Protein AF-A0A959SAE8-F1 (afdb_monomer_lite)

Radius of gyration: 35.34 Å; chains: 1; bounding box: 69×44×98 Å

Structure (mmCIF, N/CA/C/O backbone):
data_AF-A0A959SAE8-F1
#
_entry.id   AF-A0A959SAE8-F1
#
loop_
_atom_site.group_PDB
_atom_site.id
_atom_site.type_symbol
_atom_site.label_atom_id
_atom_site.label_alt_id
_atom_site.label_comp_id
_atom_site.label_asym_id
_atom_site.label_entity_id
_atom_site.label_seq_id
_atom_site.pdbx_PDB_ins_code
_atom_site.Cartn_x
_atom_site.Cartn_y
_atom_site.Cartn_z
_atom_site.occupancy
_atom_site.B_iso_or_equiv
_atom_site.auth_seq_id
_atom_site.auth_comp_id
_atom_site.auth_asym_id
_atom_site.auth_atom_id
_atom_site.pdbx_PDB_model_num
ATOM 1 N N . ILE A 1 1 ? 25.004 -14.079 -34.483 1.00 64.06 1 ILE A N 1
ATOM 2 C CA . ILE A 1 1 ? 24.171 -14.925 -35.381 1.00 64.06 1 ILE A CA 1
ATOM 3 C C . ILE A 1 1 ? 24.343 -16.378 -34.957 1.00 64.06 1 ILE A C 1
ATOM 5 O O . ILE A 1 1 ? 25.478 -16.829 -34.877 1.00 64.06 1 ILE A O 1
ATOM 9 N N . ARG A 1 2 ? 23.261 -17.103 -34.654 1.00 70.62 2 ARG A N 1
ATOM 10 C CA . ARG A 1 2 ? 23.305 -18.520 -34.260 1.00 70.62 2 ARG A CA 1
ATOM 11 C C . ARG A 1 2 ? 22.588 -19.363 -35.313 1.00 70.62 2 ARG A C 1
ATOM 13 O O . ARG A 1 2 ? 21.407 -19.157 -35.572 1.00 70.62 2 ARG A O 1
ATOM 20 N N . ARG A 1 3 ? 23.295 -20.320 -35.915 1.00 65.88 3 ARG A N 1
ATOM 21 C CA . ARG A 1 3 ? 22.702 -21.287 -36.849 1.00 65.88 3 ARG A CA 1
ATOM 22 C C . ARG A 1 3 ? 22.181 -22.481 -36.051 1.00 65.88 3 ARG A C 1
ATOM 24 O O . ARG A 1 3 ? 22.952 -23.130 -35.351 1.00 65.88 3 ARG A O 1
ATOM 31 N N . LYS A 1 4 ? 20.877 -22.733 -36.114 1.00 77.06 4 LYS A N 1
ATOM 32 C CA . LYS A 1 4 ? 20.245 -23.977 -35.659 1.00 77.06 4 LYS A CA 1
ATOM 33 C C . LYS A 1 4 ? 19.942 -24.843 -36.895 1.00 77.06 4 LYS A C 1
ATOM 35 O O . LYS A 1 4 ? 19.818 -24.292 -37.990 1.00 77.06 4 LYS A O 1
ATOM 40 N N . PRO A 1 5 ? 19.825 -26.175 -36.770 1.00 67.44 5 PRO A N 1
ATOM 41 C CA . PRO A 1 5 ? 19.411 -27.019 -37.891 1.00 67.44 5 PRO A CA 1
ATOM 42 C C . PRO A 1 5 ? 18.076 -26.517 -38.464 1.00 67.44 5 PRO A C 1
ATOM 44 O O . PRO A 1 5 ? 17.099 -26.408 -37.729 1.00 67.44 5 PRO A O 1
ATOM 47 N N . GLY A 1 6 ? 18.061 -26.126 -39.741 1.00 78.56 6 GLY A N 1
ATOM 48 C CA . GLY A 1 6 ? 16.875 -25.593 -40.428 1.00 78.56 6 GLY A CA 1
ATOM 49 C C . GLY A 1 6 ? 16.454 -24.158 -40.070 1.00 78.56 6 GLY A C 1
ATOM 50 O O . GLY A 1 6 ? 15.494 -23.663 -40.651 1.00 78.56 6 GLY A O 1
ATOM 51 N N . ALA A 1 7 ? 17.148 -23.464 -39.158 1.00 71.81 7 ALA A N 1
ATOM 52 C CA . ALA A 1 7 ? 16.765 -22.118 -38.726 1.00 71.81 7 ALA A CA 1
ATOM 53 C C . ALA A 1 7 ? 17.973 -21.201 -38.481 1.00 71.81 7 ALA A C 1
ATOM 55 O O . ALA A 1 7 ? 18.933 -21.548 -37.791 1.00 71.81 7 ALA A O 1
ATOM 56 N N . LEU A 1 8 ? 17.895 -19.975 -38.995 1.00 74.25 8 LEU A N 1
ATOM 57 C CA . LEU A 1 8 ? 18.845 -18.910 -38.699 1.00 74.25 8 LEU A CA 1
ATOM 58 C C . LEU A 1 8 ? 18.261 -18.021 -37.598 1.00 74.25 8 LEU A C 1
ATOM 60 O O . LEU A 1 8 ? 17.256 -17.353 -37.814 1.00 74.25 8 LEU A O 1
ATOM 64 N N . ALA A 1 9 ? 18.890 -17.999 -36.424 1.00 75.75 9 ALA A N 1
ATOM 65 C CA . ALA A 1 9 ? 18.525 -17.080 -35.354 1.00 75.75 9 ALA A CA 1
ATOM 66 C C . ALA A 1 9 ? 19.488 -15.885 -35.351 1.00 75.75 9 ALA A C 1
ATOM 68 O O . ALA A 1 9 ? 20.693 -16.032 -35.106 1.00 75.75 9 ALA A O 1
ATOM 69 N N . LEU A 1 10 ? 18.960 -14.690 -35.613 1.00 73.94 10 LEU A N 1
ATOM 70 C CA . LEU A 1 10 ? 19.663 -13.442 -35.340 1.00 73.94 10 LEU A CA 1
ATOM 71 C C . LEU A 1 10 ? 19.374 -13.058 -33.889 1.00 73.94 10 LEU A C 1
ATOM 73 O O . LEU A 1 10 ? 18.220 -13.049 -33.474 1.00 73.94 10 LEU A O 1
ATOM 77 N N . VAL A 1 11 ? 20.417 -12.780 -33.113 1.00 76.00 11 VAL A N 1
ATOM 78 C CA . VAL A 1 11 ? 20.261 -12.309 -31.736 1.00 76.00 11 VAL A CA 1
ATOM 79 C C . VAL A 1 11 ? 20.847 -10.911 -31.688 1.00 76.00 11 VAL A C 1
ATOM 81 O O . VAL A 1 11 ? 22.051 -10.755 -31.890 1.00 76.00 11 VAL A O 1
ATOM 84 N N . LEU A 1 12 ? 19.980 -9.926 -31.485 1.00 72.88 12 LEU A N 1
ATOM 85 C CA . LEU A 1 12 ? 20.327 -8.522 -31.312 1.00 72.88 12 LEU A CA 1
ATOM 86 C C . LEU A 1 12 ? 20.563 -8.318 -29.809 1.00 72.88 12 LEU A C 1
ATOM 88 O O . LEU A 1 12 ? 19.613 -8.129 -29.058 1.00 72.88 12 LEU A O 1
ATOM 92 N N . HIS A 1 13 ? 21.801 -8.495 -29.348 1.00 61.88 13 HIS A N 1
ATOM 93 C CA . HIS A 1 13 ? 22.160 -8.132 -27.974 1.00 61.88 13 HIS A CA 1
ATOM 94 C C . HIS A 1 13 ? 22.513 -6.647 -27.951 1.00 61.88 13 HIS A C 1
ATOM 96 O O . HIS A 1 13 ? 23.397 -6.248 -28.698 1.00 61.88 13 HIS A O 1
ATOM 102 N N . ASP A 1 14 ? 21.825 -5.875 -27.108 1.00 62.62 14 ASP A N 1
ATOM 103 C CA . ASP A 1 14 ? 22.212 -4.521 -26.671 1.00 62.62 14 ASP A CA 1
ATOM 104 C C . ASP A 1 14 ? 22.464 -3.469 -27.764 1.00 62.62 14 ASP A C 1
ATOM 106 O O . ASP A 1 14 ? 23.150 -2.475 -27.554 1.00 62.62 14 ASP A O 1
ATOM 110 N N . GLN A 1 15 ? 21.884 -3.667 -28.947 1.00 65.88 15 GLN A N 1
ATOM 111 C CA . GLN A 1 15 ? 21.938 -2.673 -30.011 1.00 65.88 15 GLN A CA 1
ATOM 112 C C . GLN A 1 15 ? 20.750 -1.719 -29.872 1.00 65.88 15 GLN A C 1
ATOM 114 O O . GLN A 1 15 ? 19.605 -2.131 -30.065 1.00 65.88 15 GLN A O 1
ATOM 119 N N . ASP A 1 16 ? 21.035 -0.447 -29.604 1.00 68.88 16 ASP A N 1
ATOM 120 C CA . ASP A 1 16 ? 20.050 0.632 -29.663 1.00 68.88 16 ASP A CA 1
ATOM 121 C C . ASP A 1 16 ? 19.703 0.934 -31.125 1.00 68.88 16 ASP A C 1
ATOM 123 O O . ASP A 1 16 ? 20.315 1.767 -31.798 1.00 68.88 16 ASP A O 1
ATOM 127 N N . LEU A 1 17 ? 18.730 0.191 -31.649 1.00 76.62 17 LEU A N 1
ATOM 128 C CA . LEU A 1 17 ? 18.136 0.448 -32.955 1.00 76.62 17 LEU A CA 1
ATOM 129 C C . LEU A 1 17 ? 16.939 1.391 -32.771 1.00 76.62 17 LEU A C 1
ATOM 131 O O . LEU A 1 17 ? 16.024 1.045 -32.017 1.00 76.62 17 LEU A O 1
ATOM 135 N N . PRO A 1 18 ? 16.910 2.564 -33.435 1.00 80.38 18 PRO A N 1
ATOM 136 C CA . PRO A 1 18 ? 15.730 3.415 -33.406 1.00 80.38 18 PRO A CA 1
ATOM 137 C C . PRO A 1 18 ? 14.499 2.667 -33.947 1.00 80.38 18 PRO A C 1
ATOM 139 O O . PRO A 1 18 ? 14.625 1.791 -34.801 1.00 80.38 18 PRO A O 1
ATOM 142 N N . PRO A 1 19 ? 13.289 2.994 -33.477 1.00 84.06 19 PRO A N 1
ATOM 143 C CA . PRO A 1 19 ? 12.086 2.366 -34.000 1.00 84.06 19 PRO A CA 1
ATOM 144 C C . PRO A 1 19 ? 11.935 2.676 -35.493 1.00 84.06 19 PRO A C 1
ATOM 146 O O . PRO A 1 19 ? 12.039 3.831 -35.914 1.00 84.06 19 PRO A O 1
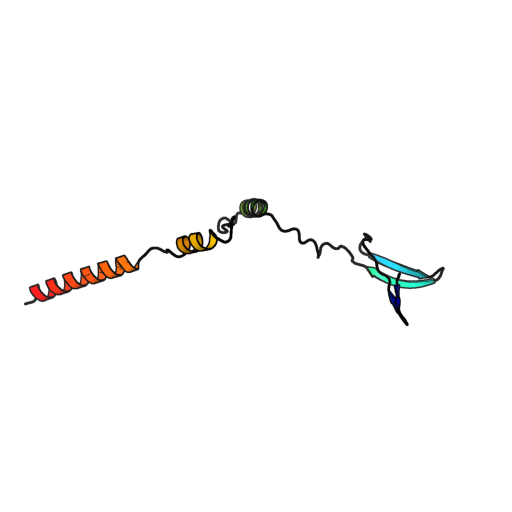ATOM 149 N N . GLY A 1 20 ? 11.708 1.649 -36.311 1.00 85.12 20 GLY A N 1
ATOM 150 C CA . GLY A 1 20 ? 11.581 1.835 -37.750 1.00 85.12 20 GLY A CA 1
ATOM 151 C C . GLY A 1 20 ? 11.685 0.572 -38.607 1.00 85.12 20 GLY A C 1
ATOM 152 O O . GLY A 1 20 ? 11.836 -0.545 -38.105 1.00 85.12 20 GLY A O 1
ATOM 153 N N . PRO A 1 2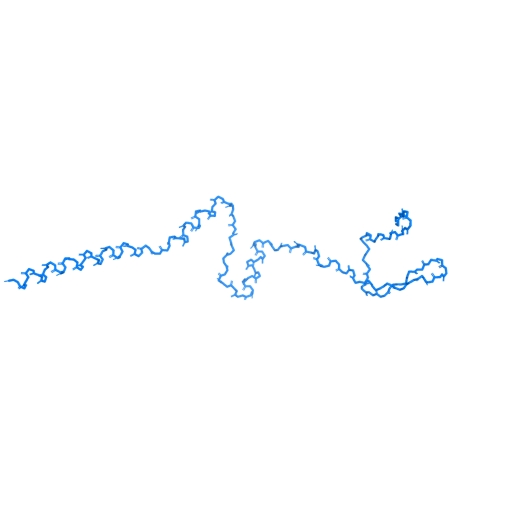1 ? 11.564 0.740 -39.936 1.00 89.06 21 PRO A N 1
ATOM 154 C CA . PRO A 1 21 ? 11.716 -0.339 -40.899 1.00 89.06 21 PRO A CA 1
ATOM 155 C C . PRO A 1 21 ? 13.195 -0.616 -41.202 1.00 89.06 21 PRO A C 1
ATOM 157 O O . PRO A 1 21 ? 13.954 0.276 -41.572 1.00 89.06 21 PRO A O 1
ATOM 160 N N . TYR A 1 22 ? 13.578 -1.886 -41.130 1.00 88.12 22 TYR A N 1
ATOM 161 C CA . TYR A 1 22 ? 14.926 -2.381 -41.381 1.00 88.12 22 TYR A CA 1
ATOM 162 C C . TYR A 1 22 ? 14.932 -3.418 -42.498 1.00 88.12 22 TYR A C 1
ATOM 164 O O . TYR A 1 22 ? 14.182 -4.394 -42.464 1.00 88.12 22 TYR A O 1
ATOM 172 N N . ALA A 1 23 ? 15.815 -3.239 -43.477 1.00 88.50 23 ALA A N 1
ATOM 173 C CA . ALA A 1 23 ? 16.035 -4.217 -44.533 1.00 88.50 23 ALA A CA 1
ATOM 174 C C . ALA A 1 23 ? 17.012 -5.304 -44.062 1.00 88.50 23 ALA A C 1
ATOM 176 O O . ALA A 1 23 ? 18.148 -5.018 -43.685 1.00 88.50 23 ALA A O 1
ATOM 177 N N . LEU A 1 24 ? 16.587 -6.564 -44.118 1.00 86.12 24 LEU A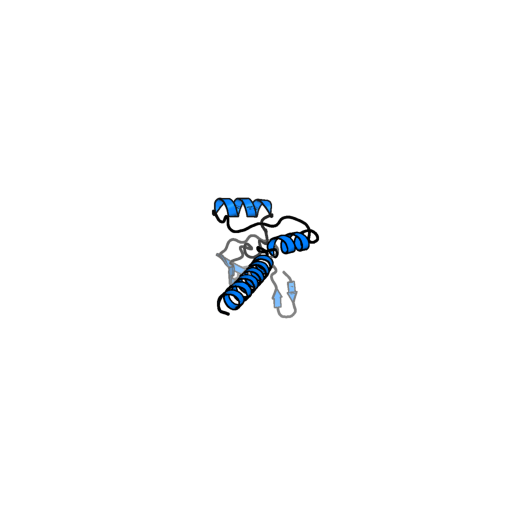 N 1
ATOM 178 C CA . LEU A 1 24 ? 17.467 -7.715 -43.975 1.00 86.12 24 LEU A CA 1
ATOM 179 C C . LEU A 1 24 ? 18.107 -8.007 -45.332 1.00 86.12 24 LEU A C 1
ATOM 181 O O . LEU A 1 24 ? 17.442 -8.506 -46.241 1.00 86.12 24 LEU A O 1
ATOM 185 N N . VAL A 1 25 ? 19.398 -7.713 -45.449 1.00 87.50 25 VAL A N 1
ATOM 186 C CA . VAL A 1 25 ? 20.167 -7.877 -46.687 1.00 87.50 25 VAL A CA 1
ATOM 187 C C . VAL A 1 25 ? 21.125 -9.061 -46.549 1.00 87.50 25 VAL A C 1
ATOM 189 O O . VAL A 1 25 ? 21.794 -9.212 -45.527 1.00 87.50 25 VAL A O 1
ATOM 192 N N . ASN A 1 26 ? 21.193 -9.906 -47.577 1.00 83.25 26 ASN A N 1
ATOM 193 C CA . ASN A 1 26 ? 22.183 -10.970 -47.705 1.00 83.25 26 ASN A CA 1
ATOM 194 C C . ASN A 1 26 ? 22.990 -10.745 -48.990 1.00 83.25 26 ASN A C 1
ATOM 196 O O . ASN A 1 26 ? 22.527 -11.053 -50.086 1.00 83.25 26 ASN A O 1
ATOM 200 N N . GLY A 1 27 ? 24.189 -10.174 -48.860 1.00 84.31 27 GLY A N 1
ATOM 201 C CA . GLY A 1 27 ? 24.976 -9.742 -50.016 1.00 84.31 27 GLY A CA 1
ATOM 202 C C . GLY A 1 27 ? 24.311 -8.561 -50.727 1.00 84.31 27 GLY A C 1
ATOM 203 O O . GLY A 1 27 ? 24.176 -7.498 -50.129 1.00 84.31 27 GLY A O 1
ATOM 204 N N . SER A 1 28 ? 23.908 -8.745 -51.987 1.00 83.69 28 SER A N 1
ATOM 205 C CA . SER A 1 28 ? 23.190 -7.738 -52.785 1.00 83.69 28 SER A CA 1
ATOM 206 C C . SER A 1 28 ? 21.665 -7.860 -52.717 1.00 83.69 28 SER A C 1
ATOM 208 O O . SER A 1 28 ? 20.968 -6.952 -53.164 1.00 83.69 28 SER A O 1
ATOM 210 N N . ASP A 1 29 ? 21.140 -8.956 -52.162 1.00 83.19 29 ASP A N 1
ATOM 211 C CA . ASP A 1 29 ? 19.703 -9.231 -52.158 1.00 83.19 29 ASP A CA 1
ATOM 212 C C . ASP A 1 29 ? 19.047 -8.801 -50.847 1.00 83.19 29 ASP A C 1
ATOM 214 O O . ASP A 1 29 ? 19.491 -9.153 -49.749 1.00 83.19 29 ASP A O 1
ATOM 218 N N . THR A 1 30 ? 17.930 -8.079 -50.960 1.00 84.06 30 THR A N 1
ATOM 219 C CA . THR A 1 30 ? 17.064 -7.784 -49.813 1.00 84.06 30 THR A CA 1
ATOM 220 C C . THR A 1 30 ? 16.121 -8.958 -49.591 1.00 84.06 30 THR A C 1
ATOM 222 O O . THR A 1 30 ? 15.201 -9.194 -50.367 1.00 84.06 30 THR A O 1
ATOM 225 N N . VAL A 1 31 ? 16.352 -9.699 -48.511 1.00 85.31 31 VAL A N 1
ATOM 226 C CA . VAL A 1 31 ? 15.601 -10.910 -48.165 1.00 85.31 31 VAL A CA 1
ATOM 227 C C . VAL A 1 31 ? 14.226 -10.558 -47.600 1.00 85.31 31 VAL A C 1
ATOM 229 O O . VAL A 1 31 ? 13.240 -11.232 -47.897 1.00 85.31 31 VAL A O 1
ATOM 232 N N . ARG A 1 32 ? 14.151 -9.535 -46.735 1.00 83.06 32 ARG A N 1
ATOM 233 C CA . ARG A 1 32 ? 12.907 -9.138 -46.056 1.00 83.06 32 ARG A CA 1
ATOM 234 C C . ARG A 1 32 ? 13.012 -7.754 -45.417 1.00 83.06 32 ARG A C 1
ATOM 236 O O . ARG A 1 32 ? 14.082 -7.375 -44.964 1.00 83.06 32 ARG A O 1
ATOM 243 N N . MET A 1 33 ? 11.887 -7.054 -45.295 1.00 85.19 33 MET A N 1
ATOM 244 C CA . MET A 1 33 ? 11.751 -5.867 -44.443 1.00 85.19 33 MET A CA 1
ATOM 245 C C . MET A 1 33 ? 11.196 -6.258 -43.068 1.00 85.19 33 MET A C 1
ATOM 247 O O . MET A 1 33 ? 10.217 -6.999 -42.981 1.00 85.19 33 MET A O 1
ATOM 251 N N . LEU A 1 34 ? 11.817 -5.767 -42.000 1.00 85.75 34 LEU A N 1
ATOM 252 C CA . LEU A 1 34 ? 11.435 -5.988 -40.607 1.00 85.75 34 LEU A CA 1
ATOM 253 C C . LEU A 1 34 ? 11.076 -4.640 -39.978 1.00 85.75 34 LEU A C 1
ATOM 255 O O . LEU A 1 34 ? 11.900 -3.735 -39.984 1.00 85.75 34 LEU A O 1
ATOM 259 N N . ALA A 1 35 ? 9.873 -4.494 -39.429 1.00 83.62 35 ALA A N 1
ATOM 260 C CA . ALA A 1 35 ? 9.549 -3.350 -38.581 1.00 83.62 35 ALA A CA 1
ATOM 261 C C . ALA A 1 35 ? 9.992 -3.680 -37.153 1.00 83.62 35 ALA A C 1
ATOM 263 O O . ALA A 1 35 ? 9.499 -4.646 -36.571 1.00 83.62 35 ALA A O 1
ATOM 264 N N . LEU A 1 36 ? 10.959 -2.929 -36.631 1.00 81.19 36 LEU A N 1
ATOM 265 C CA . LEU A 1 36 ? 11.468 -3.101 -35.275 1.00 81.19 36 LEU A CA 1
ATOM 266 C C . LEU A 1 36 ? 11.031 -1.904 -34.434 1.00 81.19 36 LEU A C 1
ATOM 268 O O . LEU A 1 36 ? 11.282 -0.763 -34.810 1.00 81.19 36 LEU A O 1
ATOM 272 N N . ASP A 1 37 ? 10.402 -2.179 -33.298 1.00 76.56 37 ASP A N 1
ATOM 273 C CA . ASP A 1 37 ? 10.108 -1.207 -32.247 1.00 76.56 37 ASP A CA 1
ATOM 274 C C . ASP A 1 37 ? 10.760 -1.738 -30.969 1.00 76.56 37 ASP A C 1
ATOM 276 O O . ASP A 1 37 ? 10.176 -2.506 -30.208 1.00 76.56 37 ASP A O 1
ATOM 280 N N . LEU A 1 38 ? 12.057 -1.447 -30.831 1.00 70.69 38 LEU A N 1
ATOM 281 C CA . LEU A 1 38 ? 12.930 -1.996 -29.793 1.00 70.69 38 LEU A CA 1
ATOM 282 C C . LEU A 1 38 ? 13.177 -1.100 -28.558 1.00 70.69 38 LEU A C 1
ATOM 284 O O . LEU A 1 38 ? 14.062 -1.479 -27.787 1.00 70.69 38 LEU A O 1
ATOM 288 N N . PRO A 1 39 ? 12.500 0.045 -28.291 1.00 65.31 39 PRO A N 1
ATOM 289 C CA . PRO A 1 39 ? 12.802 0.806 -27.086 1.00 65.31 39 PRO A CA 1
ATOM 290 C C . PRO A 1 39 ? 12.499 -0.060 -25.856 1.00 65.31 39 PRO A C 1
ATOM 292 O O . PRO A 1 39 ? 11.348 -0.285 -25.492 1.00 65.31 39 PRO A O 1
ATOM 295 N N . ARG A 1 40 ? 13.550 -0.535 -25.178 1.00 59.72 40 ARG A N 1
ATOM 296 C CA . ARG A 1 40 ? 13.467 -1.426 -24.004 1.00 59.72 40 ARG A CA 1
ATOM 297 C C . ARG A 1 40 ? 12.978 -0.707 -22.735 1.00 59.72 40 ARG A C 1
ATOM 299 O O . ARG A 1 40 ? 13.285 -1.144 -21.630 1.00 59.72 40 ARG A O 1
ATOM 306 N N . LYS A 1 41 ? 12.196 0.371 -22.878 1.00 58.22 41 LYS A N 1
ATOM 307 C CA . LYS A 1 41 ? 11.566 1.098 -21.763 1.00 58.22 41 LYS A CA 1
ATOM 308 C C . LYS A 1 41 ? 10.566 0.244 -20.986 1.00 58.22 41 LYS A C 1
ATOM 310 O O . LYS A 1 41 ? 10.305 0.546 -19.832 1.00 58.22 41 LYS A O 1
ATOM 315 N N . GLU A 1 42 ? 10.047 -0.834 -21.571 1.00 51.16 42 GLU A N 1
ATOM 316 C CA . GLU A 1 42 ? 9.154 -1.757 -20.854 1.00 51.16 42 GLU A CA 1
ATOM 317 C C . GLU A 1 42 ? 9.839 -2.528 -19.717 1.00 51.16 42 GLU A C 1
ATOM 319 O O . GLU A 1 42 ? 9.156 -3.125 -18.891 1.00 51.16 42 GLU A O 1
ATOM 324 N N . SER A 1 43 ? 11.175 -2.521 -19.649 1.00 58.41 43 SER A N 1
ATOM 325 C CA . SER A 1 43 ? 11.927 -3.245 -18.620 1.00 58.41 43 SER A CA 1
ATOM 326 C C . SER A 1 43 ? 12.676 -2.327 -17.652 1.00 58.41 43 SER A C 1
ATOM 328 O O . SER A 1 43 ? 13.551 -2.808 -16.929 1.00 58.41 43 SER A O 1
ATOM 330 N N . ASP A 1 44 ? 12.356 -1.030 -17.628 1.00 60.88 44 ASP A N 1
ATOM 331 C CA . ASP A 1 44 ? 12.864 -0.132 -16.595 1.00 60.88 44 ASP A CA 1
ATOM 332 C C . ASP A 1 44 ? 12.104 -0.391 -15.286 1.00 60.88 44 ASP A C 1
ATOM 334 O O . ASP A 1 44 ? 11.009 0.114 -15.053 1.00 60.88 44 ASP A O 1
ATOM 338 N N . LEU A 1 45 ? 12.679 -1.265 -14.458 1.00 59.97 45 LEU A N 1
ATOM 339 C CA . LEU A 1 45 ? 12.184 -1.605 -13.124 1.00 59.97 45 LEU A CA 1
ATOM 340 C C . LEU A 1 45 ? 12.692 -0.619 -12.061 1.00 59.97 45 LEU A C 1
ATOM 342 O O . LEU A 1 45 ? 12.757 -0.989 -10.887 1.00 59.97 45 LEU A O 1
ATOM 346 N N . SER A 1 46 ? 13.110 0.594 -12.442 1.00 69.31 46 SER A N 1
ATOM 347 C CA . SER A 1 46 ? 13.490 1.616 -11.469 1.00 69.31 46 SER A CA 1
ATOM 348 C C . SER A 1 46 ? 12.302 1.927 -10.556 1.00 69.31 46 SER A C 1
ATOM 350 O O . SER A 1 46 ? 11.327 2.587 -10.908 1.00 69.31 46 SER A O 1
ATOM 352 N N . SER A 1 47 ? 12.361 1.366 -9.353 1.00 68.25 47 SER A N 1
ATOM 353 C CA . SER A 1 47 ? 11.417 1.640 -8.285 1.00 68.25 47 SER A CA 1
ATOM 354 C C . SER A 1 47 ? 11.879 2.871 -7.528 1.00 68.25 47 SER A C 1
ATOM 356 O O . SER A 1 47 ? 13.049 2.950 -7.148 1.00 68.25 47 SER A O 1
ATOM 358 N N . PHE A 1 48 ? 10.951 3.777 -7.240 1.00 68.75 48 PHE A N 1
ATOM 359 C CA . PHE A 1 48 ? 11.206 4.874 -6.317 1.00 68.75 48 PHE A CA 1
ATOM 360 C C . PHE A 1 48 ? 11.668 4.346 -4.959 1.00 68.75 48 PHE A C 1
ATOM 362 O O . PHE A 1 48 ? 11.120 3.376 -4.425 1.00 68.75 48 PHE A O 1
ATOM 369 N N . THR A 1 49 ? 12.653 5.017 -4.379 1.00 75.06 49 THR A N 1
ATOM 370 C CA . THR A 1 49 ? 12.985 4.847 -2.965 1.00 75.06 49 THR A CA 1
ATOM 371 C C . THR A 1 49 ? 11.844 5.378 -2.088 1.00 75.06 49 THR A C 1
ATOM 373 O O . THR A 1 49 ? 11.033 6.198 -2.523 1.00 75.06 49 THR A O 1
ATOM 376 N N . ALA A 1 50 ? 11.763 4.944 -0.825 1.00 70.56 50 ALA A N 1
ATOM 377 C CA . ALA A 1 50 ? 10.729 5.420 0.103 1.00 70.56 50 ALA A CA 1
ATOM 378 C C . ALA A 1 50 ? 10.740 6.953 0.271 1.00 70.56 50 ALA A C 1
ATOM 380 O O . ALA A 1 50 ? 9.694 7.566 0.490 1.00 70.56 50 ALA A O 1
ATOM 381 N N . GLN A 1 51 ? 11.909 7.582 0.130 1.00 70.44 51 GLN A N 1
ATOM 382 C CA . GLN A 1 51 ? 12.069 9.032 0.180 1.00 70.44 51 GLN A CA 1
ATOM 383 C C . GLN A 1 51 ? 11.549 9.718 -1.092 1.00 70.44 51 GLN A C 1
ATOM 385 O O . GLN A 1 51 ? 10.712 10.613 -0.986 1.00 70.44 51 GLN A O 1
ATOM 390 N N . GLU A 1 52 ? 11.947 9.246 -2.277 1.00 76.12 52 GLU A N 1
ATOM 391 C CA . GLU A 1 52 ? 11.450 9.775 -3.559 1.00 76.12 52 GLU A CA 1
ATOM 392 C C . GLU A 1 52 ? 9.931 9.593 -3.696 1.00 76.12 52 GLU A C 1
ATOM 394 O O . GLU A 1 52 ? 9.236 10.469 -4.205 1.00 76.12 52 GLU A O 1
ATOM 399 N N . LEU A 1 53 ? 9.386 8.488 -3.174 1.00 77.00 53 LEU A N 1
ATOM 400 C CA . LEU A 1 53 ? 7.948 8.245 -3.161 1.00 77.00 53 LEU A CA 1
ATOM 401 C C . LEU A 1 53 ? 7.204 9.271 -2.296 1.00 77.00 53 LEU A C 1
ATOM 403 O O . LEU A 1 53 ? 6.143 9.746 -2.694 1.00 77.00 53 LEU A O 1
ATOM 407 N N . ARG A 1 54 ? 7.740 9.641 -1.126 1.00 74.25 54 ARG A N 1
ATOM 408 C CA . ARG A 1 54 ? 7.133 10.677 -0.269 1.00 74.25 54 ARG A CA 1
ATOM 409 C C . ARG A 1 54 ? 7.154 12.048 -0.932 1.00 74.25 54 ARG A C 1
ATOM 411 O O . ARG A 1 54 ? 6.162 12.767 -0.842 1.00 74.25 54 ARG A O 1
ATOM 418 N N . GLU A 1 55 ? 8.253 12.394 -1.594 1.00 78.38 55 GLU A N 1
ATOM 419 C CA . GLU A 1 55 ? 8.384 13.657 -2.324 1.00 78.38 55 GLU A CA 1
ATOM 420 C C . GLU A 1 55 ? 7.384 13.726 -3.487 1.00 78.38 55 GLU A C 1
ATOM 422 O O . GLU A 1 55 ? 6.637 14.697 -3.602 1.00 78.38 55 GLU A O 1
ATOM 427 N N . GLU A 1 56 ? 7.262 12.656 -4.274 1.00 78.00 56 GLU A N 1
ATOM 428 C CA . GLU A 1 56 ? 6.307 12.579 -5.383 1.00 78.00 56 GLU A CA 1
ATOM 429 C C . GLU A 1 56 ? 4.843 12.593 -4.898 1.00 78.00 56 GLU A C 1
ATOM 431 O O . GLU A 1 56 ? 3.984 13.249 -5.494 1.00 78.00 56 GLU A O 1
ATOM 436 N N . LEU A 1 57 ? 4.535 11.919 -3.783 1.00 77.38 57 LEU A N 1
ATOM 437 C CA . LEU A 1 57 ? 3.202 11.940 -3.165 1.00 77.38 57 LEU A CA 1
ATOM 438 C C . LEU A 1 57 ? 2.831 13.332 -2.634 1.00 77.38 57 LEU A C 1
ATOM 440 O O . LEU A 1 57 ? 1.680 13.755 -2.789 1.00 77.38 57 LEU A O 1
ATOM 444 N N . ALA A 1 58 ? 3.796 14.058 -2.062 1.00 74.25 58 ALA A N 1
ATOM 445 C CA . ALA A 1 58 ? 3.612 15.430 -1.598 1.00 74.25 58 ALA A CA 1
ATOM 446 C C . ALA A 1 58 ? 3.376 16.399 -2.768 1.00 74.25 58 ALA A C 1
ATOM 448 O O . ALA A 1 58 ? 2.453 17.211 -2.710 1.00 74.25 58 ALA A O 1
ATOM 449 N N . ILE A 1 59 ? 4.141 16.268 -3.859 1.00 76.62 59 ILE A N 1
ATOM 450 C CA . ILE A 1 59 ? 3.961 17.059 -5.090 1.00 76.62 59 ILE A CA 1
ATOM 451 C C . ILE A 1 59 ? 2.563 16.837 -5.684 1.00 76.62 59 ILE A C 1
ATOM 453 O O . ILE A 1 59 ? 1.921 17.778 -6.149 1.00 76.62 59 ILE A O 1
AT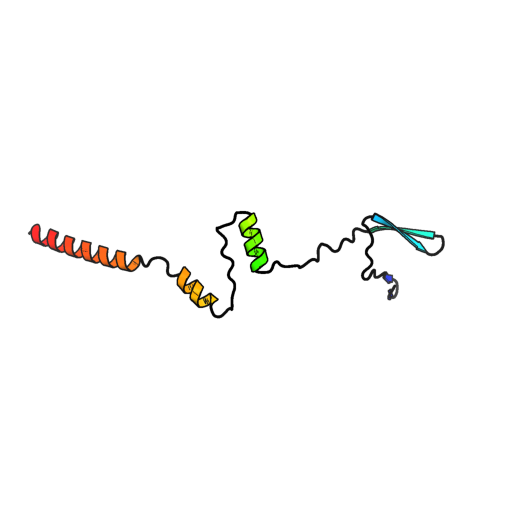OM 457 N N . ARG A 1 60 ? 2.056 15.600 -5.629 1.00 76.50 60 ARG A N 1
ATOM 458 C CA . ARG A 1 60 ? 0.718 15.232 -6.123 1.00 76.50 60 ARG A CA 1
ATOM 459 C C . ARG A 1 60 ? -0.422 15.547 -5.145 1.00 76.50 60 ARG A C 1
ATOM 461 O O . ARG A 1 60 ? -1.578 15.293 -5.475 1.00 76.50 60 ARG A O 1
ATOM 468 N N . GLY A 1 61 ? -0.124 16.090 -3.962 1.00 71.88 61 GLY A N 1
ATOM 469 C CA . GLY A 1 61 ? -1.119 16.461 -2.948 1.00 71.88 61 GLY A CA 1
ATOM 470 C C . GLY A 1 61 ? -1.820 15.274 -2.275 1.00 71.88 61 GLY A C 1
ATOM 471 O O . GLY A 1 61 ? -2.888 15.440 -1.683 1.00 71.88 61 GLY A O 1
ATOM 472 N N . LEU A 1 62 ? -1.250 14.069 -2.360 1.00 67.75 62 LEU A N 1
ATOM 473 C CA . LEU A 1 62 ? -1.831 12.838 -1.823 1.00 67.75 62 LEU A CA 1
ATOM 474 C C . LEU A 1 62 ? -1.440 12.648 -0.351 1.00 67.75 62 LEU A C 1
ATOM 476 O O . LEU A 1 62 ? -0.647 11.780 -0.000 1.00 67.75 62 LEU A O 1
ATOM 480 N N . ASN A 1 63 ? -2.047 13.443 0.530 1.00 63.91 63 ASN A N 1
ATOM 481 C CA . ASN A 1 63 ? -1.761 13.428 1.973 1.00 63.91 63 ASN A CA 1
ATOM 482 C C . ASN A 1 63 ? -2.373 12.234 2.732 1.00 63.91 63 ASN A C 1
ATOM 484 O O . ASN A 1 63 ? -2.154 12.083 3.931 1.00 63.91 63 ASN A O 1
ATOM 488 N N . THR A 1 64 ? -3.170 11.397 2.064 1.00 61.06 64 THR A N 1
ATOM 489 C CA . THR A 1 64 ? -3.832 10.227 2.674 1.00 61.06 64 THR A CA 1
ATOM 490 C C . THR A 1 64 ? -2.944 8.980 2.669 1.00 61.06 64 THR A C 1
ATOM 492 O O . THR A 1 64 ? -3.308 7.961 3.249 1.00 61.06 64 THR A O 1
ATOM 495 N N . ILE A 1 65 ? -1.784 9.033 2.011 1.00 67.56 65 ILE A N 1
ATOM 496 C CA . ILE A 1 65 ? -0.892 7.884 1.867 1.00 67.56 65 ILE A CA 1
ATOM 497 C C . ILE A 1 65 ? 0.261 8.027 2.857 1.00 67.56 65 ILE A C 1
ATOM 499 O O . ILE A 1 65 ? 1.110 8.906 2.733 1.00 67.56 65 ILE A O 1
ATOM 503 N N . THR A 1 66 ? 0.302 7.139 3.846 1.00 64.44 66 THR A N 1
ATOM 504 C CA . THR A 1 66 ? 1.419 7.042 4.788 1.00 64.44 66 THR A CA 1
ATOM 505 C C . THR A 1 66 ? 2.433 6.033 4.259 1.00 64.44 66 THR A C 1
ATOM 507 O O . THR A 1 66 ? 2.159 4.837 4.203 1.00 64.44 66 THR A O 1
ATOM 510 N N . VAL A 1 67 ? 3.612 6.513 3.859 1.00 66.44 67 VAL A N 1
ATOM 511 C CA . VAL A 1 67 ? 4.724 5.648 3.440 1.00 66.44 67 VAL A CA 1
ATOM 512 C C . VAL A 1 67 ? 5.428 5.120 4.686 1.00 66.44 67 VAL A C 1
ATOM 514 O O . VAL A 1 67 ? 6.117 5.876 5.378 1.00 66.44 67 VAL A O 1
ATOM 517 N N . LEU A 1 68 ? 5.254 3.829 4.964 1.00 63.97 68 LEU A N 1
ATOM 518 C CA . LEU A 1 68 ? 5.989 3.135 6.015 1.00 63.97 68 LEU A CA 1
ATOM 519 C C . LEU A 1 68 ? 7.425 2.893 5.551 1.00 63.97 68 LEU A C 1
ATOM 521 O O . LEU A 1 68 ? 7.663 2.105 4.639 1.00 63.97 68 LEU A O 1
ATOM 525 N N . ASP A 1 69 ? 8.362 3.589 6.186 1.00 62.16 69 ASP A N 1
ATOM 526 C CA . ASP A 1 69 ? 9.743 3.133 6.230 1.00 62.16 69 ASP A CA 1
ATOM 527 C C . ASP A 1 69 ? 9.897 2.246 7.455 1.00 62.16 69 ASP A C 1
ATOM 529 O O . ASP A 1 69 ? 9.298 2.511 8.494 1.00 62.16 69 ASP A O 1
ATOM 533 N N . GLU A 1 70 ? 10.771 1.264 7.318 1.00 57.16 70 GLU A N 1
ATOM 534 C CA . GLU A 1 70 ? 11.392 0.506 8.398 1.00 57.16 70 GLU A CA 1
ATOM 535 C C . GLU A 1 70 ? 10.791 -0.853 8.793 1.00 57.16 70 GLU A C 1
ATOM 537 O O . GLU A 1 70 ? 9.594 -1.119 8.832 1.00 57.16 70 GLU A O 1
ATOM 542 N N . ARG A 1 71 ? 11.795 -1.709 9.001 1.00 57.53 71 ARG A N 1
ATOM 543 C CA . ARG A 1 71 ? 11.936 -3.114 9.378 1.00 57.53 71 ARG A CA 1
ATOM 544 C C . ARG A 1 71 ? 10.664 -3.911 9.731 1.00 57.53 71 ARG A C 1
ATOM 546 O O . ARG A 1 71 ? 9.825 -3.465 10.507 1.00 57.53 71 ARG A O 1
ATOM 553 N N . PRO A 1 72 ? 10.587 -5.179 9.271 1.00 56.78 72 PRO A N 1
ATOM 554 C CA . PRO A 1 72 ? 9.416 -6.056 9.443 1.00 56.78 72 PRO A CA 1
ATOM 555 C C . PRO A 1 72 ? 9.003 -6.299 10.906 1.00 56.78 72 PRO A C 1
ATOM 557 O O . PRO A 1 72 ? 7.868 -6.684 11.181 1.00 56.78 72 PRO A O 1
ATOM 560 N N . GLU A 1 73 ? 9.912 -6.060 11.842 1.00 56.16 73 GLU A N 1
ATOM 561 C CA . GLU A 1 73 ? 9.734 -6.224 13.283 1.00 56.16 73 GLU A CA 1
ATOM 562 C C . GLU A 1 73 ? 8.917 -5.087 13.934 1.00 56.16 73 GLU A C 1
ATOM 564 O O . GLU A 1 73 ? 8.123 -5.364 14.833 1.00 56.16 73 GLU A O 1
ATOM 569 N N . ASP A 1 74 ? 8.961 -3.861 13.398 1.00 56.34 74 ASP A N 1
ATOM 570 C CA . ASP A 1 74 ? 8.152 -2.725 13.880 1.00 56.34 74 ASP A CA 1
ATOM 571 C C . ASP A 1 74 ? 6.771 -2.630 13.207 1.00 56.34 74 ASP A C 1
ATOM 573 O O . ASP A 1 74 ? 5.845 -2.010 13.742 1.00 56.34 74 ASP A O 1
ATOM 577 N N . LEU A 1 75 ? 6.590 -3.310 12.067 1.00 59.47 75 LEU A N 1
ATOM 578 C CA . LEU A 1 75 ? 5.320 -3.365 11.337 1.00 59.47 75 LEU A CA 1
ATOM 579 C C . LEU A 1 75 ? 4.192 -3.926 12.215 1.00 59.47 75 LEU A C 1
ATOM 581 O O . LEU A 1 75 ? 3.104 -3.362 12.287 1.00 59.47 75 LEU A O 1
ATOM 585 N N . SER A 1 76 ? 4.472 -5.020 12.924 1.00 58.78 76 SER A N 1
ATOM 586 C CA . SER A 1 76 ? 3.495 -5.713 13.775 1.00 58.78 76 SER A CA 1
ATOM 587 C C . SER A 1 76 ? 3.039 -4.847 14.954 1.00 58.78 76 SER A C 1
ATOM 589 O O . SER A 1 76 ? 1.878 -4.901 15.358 1.00 58.78 76 SER A O 1
ATOM 591 N N . LEU A 1 77 ? 3.950 -4.031 15.492 1.00 59.97 77 LEU A N 1
ATOM 592 C CA . LEU A 1 77 ? 3.709 -3.126 16.616 1.00 59.97 77 LEU A CA 1
ATOM 593 C C . LEU A 1 77 ? 2.879 -1.912 16.187 1.00 59.97 77 LEU A C 1
ATOM 595 O O . LEU A 1 77 ? 1.891 -1.581 16.842 1.00 59.97 77 LEU A O 1
ATOM 599 N N . ARG A 1 78 ? 3.221 -1.303 15.046 1.00 57.59 78 ARG A N 1
ATOM 600 C CA . ARG A 1 78 ? 2.483 -0.171 14.465 1.00 57.59 78 ARG A CA 1
ATOM 601 C C . ARG A 1 78 ? 1.101 -0.560 13.949 1.00 57.59 78 ARG A C 1
ATOM 603 O O . ARG A 1 78 ? 0.160 0.210 14.109 1.00 57.59 78 ARG A O 1
ATOM 610 N N . LEU A 1 79 ? 0.953 -1.759 13.382 1.00 60.50 79 LEU A N 1
ATOM 611 C CA . LEU A 1 79 ? -0.358 -2.299 13.013 1.00 60.50 79 LEU A CA 1
ATOM 612 C C . LEU A 1 79 ? -1.242 -2.484 14.251 1.00 60.50 79 LEU A C 1
ATOM 614 O O . LEU A 1 79 ? -2.414 -2.136 14.204 1.00 60.50 79 LEU A O 1
ATOM 618 N N . ASN A 1 80 ? -0.679 -2.937 15.375 1.00 59.72 80 ASN A N 1
ATOM 619 C CA . ASN A 1 80 ? -1.404 -3.027 16.646 1.00 59.72 80 ASN A CA 1
ATOM 620 C C . ASN A 1 80 ? -1.807 -1.646 17.202 1.00 59.72 80 ASN A C 1
ATOM 622 O O . ASN A 1 80 ? -2.855 -1.521 17.827 1.00 59.72 80 ASN A O 1
ATOM 626 N N . GLU A 1 81 ? -0.992 -0.607 16.991 1.00 59.09 81 GLU A N 1
ATOM 627 C CA . GLU A 1 81 ? -1.348 0.776 17.349 1.00 59.09 81 GLU A CA 1
ATOM 628 C C . GLU A 1 81 ? -2.461 1.347 16.457 1.00 59.09 81 GLU A C 1
ATOM 630 O O . GLU A 1 81 ? -3.336 2.039 16.973 1.00 59.09 81 GLU A O 1
ATOM 635 N N . LEU A 1 82 ? -2.472 1.034 15.154 1.00 59.03 82 LEU A N 1
ATOM 636 C CA . LEU A 1 82 ? -3.554 1.430 14.239 1.00 59.03 82 LEU A CA 1
ATOM 637 C C . LEU A 1 82 ? -4.861 0.670 14.512 1.00 59.03 82 LEU A C 1
ATOM 639 O O . LEU A 1 82 ? -5.941 1.246 14.393 1.00 59.03 82 LEU A O 1
ATOM 643 N N . ASP A 1 83 ? -4.761 -0.611 14.875 1.00 58.97 83 ASP A N 1
ATOM 644 C CA . ASP A 1 83 ? -5.904 -1.493 15.144 1.00 58.97 83 ASP A CA 1
ATOM 645 C C . ASP A 1 83 ? -6.492 -1.289 16.554 1.00 58.97 83 ASP A C 1
ATOM 647 O O . ASP A 1 83 ? -7.627 -1.674 16.837 1.00 58.97 83 ASP A O 1
ATOM 651 N N . ARG A 1 84 ? -5.786 -0.559 17.434 1.00 58.50 84 ARG A N 1
ATOM 652 C CA . ARG A 1 84 ? -6.374 0.068 18.632 1.00 58.50 84 ARG A CA 1
ATOM 653 C C . ARG A 1 84 ? -7.205 1.293 18.253 1.00 58.50 84 ARG A C 1
ATOM 655 O O . ARG A 1 84 ? -7.009 2.396 18.766 1.00 58.50 84 ARG A O 1
ATOM 662 N N . GLY A 1 85 ? -8.193 1.084 17.388 1.00 63.28 85 GLY A N 1
ATOM 663 C CA . GLY A 1 85 ? -9.331 1.985 17.288 1.00 63.28 85 GLY A CA 1
ATOM 664 C C . GLY A 1 85 ? -9.911 2.246 18.683 1.00 63.28 85 GLY A C 1
ATOM 665 O O . GLY A 1 85 ? -9.830 1.394 19.571 1.00 63.28 85 GLY A O 1
ATOM 666 N N . HIS A 1 86 ? -10.456 3.448 18.893 1.00 65.88 86 HIS A N 1
ATOM 667 C CA . HIS A 1 86 ? -11.013 3.882 20.178 1.00 65.88 86 HIS A CA 1
ATOM 668 C C . HIS A 1 86 ? -11.802 2.752 20.863 1.00 65.88 86 HIS A C 1
ATOM 670 O O . HIS A 1 86 ? -12.777 2.252 20.311 1.00 65.88 86 HIS A O 1
ATOM 676 N N . GLU A 1 87 ? -11.396 2.355 22.073 1.00 75.56 87 GLU A N 1
ATOM 677 C CA . GLU A 1 87 ? -12.026 1.269 22.836 1.00 75.56 87 GLU A CA 1
ATOM 678 C C . GLU A 1 87 ? -13.433 1.670 23.332 1.00 75.56 87 GLU A C 1
ATOM 680 O O . GLU A 1 87 ? -13.660 1.956 24.509 1.00 75.56 87 GLU A O 1
ATOM 685 N N . LEU A 1 88 ? -14.408 1.693 22.420 1.00 82.31 88 LEU A N 1
ATOM 686 C CA . LEU A 1 88 ? -15.811 2.038 22.681 1.00 82.31 88 LEU A CA 1
ATOM 687 C C . LEU A 1 88 ? -16.518 1.016 23.583 1.00 82.31 88 LEU A C 1
ATOM 689 O O . LEU A 1 88 ? -17.525 1.337 24.212 1.00 82.31 88 LEU A O 1
ATOM 693 N N . TRP A 1 89 ? -15.983 -0.203 23.696 1.00 86.31 89 TRP A N 1
ATOM 694 C CA . TRP A 1 89 ? -16.570 -1.260 24.521 1.00 86.31 89 TRP A CA 1
ATOM 695 C C . TRP A 1 89 ? -16.631 -0.873 26.006 1.00 86.31 89 TRP A C 1
ATOM 697 O O . TRP A 1 89 ? -17.619 -1.167 26.676 1.00 86.31 89 TRP A O 1
ATOM 707 N N . LYS A 1 90 ? -15.626 -0.141 26.510 1.00 87.12 90 LYS A N 1
ATOM 708 C CA . LYS A 1 90 ? -15.603 0.349 27.899 1.00 87.12 90 LYS A CA 1
ATOM 709 C C . LYS A 1 90 ? -16.757 1.316 28.160 1.00 87.12 90 LYS A C 1
ATOM 711 O O . LYS A 1 90 ? -17.412 1.233 29.196 1.00 87.12 90 LYS A O 1
ATOM 716 N N . TRP A 1 91 ? -17.047 2.184 27.191 1.00 92.06 91 TRP A N 1
ATOM 717 C CA . TRP A 1 91 ? -18.174 3.115 27.246 1.00 92.06 91 TRP A CA 1
ATOM 718 C C . TRP A 1 91 ? -19.524 2.401 27.173 1.00 92.06 91 TRP A C 1
ATOM 720 O O . TRP A 1 91 ? -20.445 2.773 27.896 1.00 92.06 91 TRP A O 1
ATOM 730 N N . PHE A 1 92 ? -19.635 1.344 26.364 1.00 93.25 92 PHE A N 1
ATOM 731 C CA . PHE A 1 92 ? -20.851 0.535 26.287 1.00 93.25 92 PHE A CA 1
ATOM 732 C C . PHE A 1 92 ? -21.165 -0.155 27.623 1.00 93.25 92 PHE A C 1
ATOM 734 O O . PHE A 1 92 ? -22.295 -0.087 28.103 1.00 93.25 92 PHE A O 1
ATOM 741 N N . VAL A 1 93 ? -20.153 -0.751 28.265 1.00 94.06 93 VAL A N 1
ATOM 742 C CA . VAL A 1 93 ? -20.302 -1.383 29.588 1.00 94.06 93 VAL A CA 1
ATOM 743 C C . VAL A 1 93 ? -20.675 -0.351 30.657 1.00 94.06 93 VAL A C 1
ATOM 745 O O . VAL A 1 93 ? -21.562 -0.606 31.471 1.00 94.06 93 VAL A O 1
ATOM 748 N N . LEU A 1 94 ? -20.052 0.832 30.633 1.00 95.88 94 LEU A N 1
ATOM 749 C CA . LEU A 1 94 ? -20.364 1.920 31.562 1.00 95.88 94 LEU A CA 1
ATOM 750 C C . LEU A 1 94 ? -21.824 2.388 31.430 1.00 95.88 94 LEU A C 1
ATOM 752 O O . LEU A 1 94 ? -22.520 2.532 32.434 1.00 95.88 94 LEU A O 1
ATOM 756 N N . LEU A 1 95 ? -22.299 2.601 30.199 1.00 95.81 95 LEU A N 1
ATOM 757 C CA . LEU A 1 95 ? -23.677 3.023 29.929 1.00 95.81 95 LEU A CA 1
ATOM 758 C C . LEU A 1 95 ? -24.695 1.944 30.307 1.00 95.81 95 LEU A C 1
ATOM 760 O O . LEU A 1 95 ? -25.738 2.265 30.874 1.00 95.81 95 LEU A O 1
ATOM 764 N N . ALA A 1 96 ? -24.387 0.670 30.050 1.00 95.31 96 ALA A N 1
ATOM 765 C CA . ALA A 1 96 ? -25.239 -0.441 30.462 1.00 95.31 96 ALA A CA 1
ATOM 766 C C . ALA A 1 96 ? -25.400 -0.490 31.989 1.00 95.31 96 ALA A C 1
ATOM 768 O O . ALA A 1 96 ? -26.515 -0.634 32.491 1.00 95.31 96 ALA A O 1
ATOM 769 N N . LEU A 1 97 ? -24.304 -0.302 32.732 1.00 96.00 97 LEU A N 1
ATOM 770 C CA . LEU A 1 97 ? -24.339 -0.243 34.192 1.00 96.00 97 LEU A CA 1
ATOM 771 C C . LEU A 1 97 ? -25.157 0.959 34.690 1.00 96.00 97 LEU A C 1
ATOM 773 O O . LEU A 1 97 ? -25.960 0.816 35.610 1.00 96.00 97 LEU A O 1
ATOM 777 N N . LEU A 1 98 ? -24.995 2.126 34.060 1.00 96.62 98 LEU A N 1
ATOM 778 C CA . LEU A 1 98 ? -25.758 3.331 34.385 1.00 96.62 98 LEU A CA 1
ATOM 779 C C . LEU A 1 98 ? -27.268 3.113 34.204 1.00 96.62 98 LEU A C 1
ATOM 781 O O . LEU A 1 98 ? -28.040 3.422 35.111 1.00 96.62 98 LEU A O 1
ATOM 785 N N . PHE A 1 99 ? -27.695 2.556 33.067 1.00 96.00 99 PHE A N 1
ATOM 786 C CA . PHE A 1 99 ? -29.111 2.268 32.825 1.00 96.00 99 PHE A CA 1
ATOM 787 C C . PHE A 1 99 ? -29.671 1.220 33.780 1.00 96.00 99 PHE A C 1
ATOM 789 O O . PHE A 1 99 ? -30.802 1.368 34.229 1.00 96.00 99 PHE A O 1
ATOM 796 N N . LEU A 1 100 ? -28.877 0.218 34.161 1.00 95.69 100 LEU A N 1
ATOM 797 C CA . LEU A 1 100 ? -29.295 -0.774 35.148 1.00 95.69 100 LEU A CA 1
ATOM 798 C C . LEU A 1 100 ? -29.546 -0.134 36.521 1.00 95.69 100 LEU A C 1
ATOM 800 O O . LEU A 1 100 ? -30.542 -0.440 37.170 1.00 95.69 100 LEU A O 1
ATOM 804 N N . ILE A 1 101 ? -28.688 0.794 36.954 1.00 96.44 101 ILE A N 1
ATOM 805 C CA . ILE A 1 101 ? -28.889 1.535 38.210 1.00 96.44 101 ILE A CA 1
ATOM 806 C C . ILE A 1 101 ? -30.157 2.394 38.137 1.00 96.44 101 ILE A C 1
ATOM 808 O O . ILE A 1 101 ? -30.959 2.390 39.071 1.00 96.44 101 ILE A O 1
ATOM 812 N N . ILE A 1 102 ? -30.355 3.109 37.026 1.00 96.25 102 ILE A N 1
ATOM 813 C CA . ILE A 1 102 ? -31.544 3.943 36.805 1.00 96.25 102 ILE A CA 1
ATOM 814 C C . ILE A 1 102 ? -32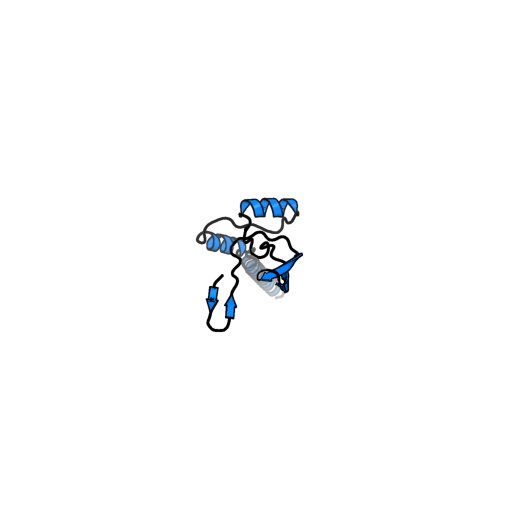.822 3.096 36.841 1.00 96.25 102 ILE A C 1
ATOM 816 O O . ILE A 1 102 ? -33.787 3.486 37.497 1.00 96.25 102 ILE A O 1
ATOM 820 N N . GLU A 1 103 ? -32.815 1.927 36.201 1.00 94.50 103 GLU A N 1
ATOM 821 C CA . GLU A 1 103 ? -33.931 0.978 36.200 1.00 94.50 103 GLU A CA 1
ATOM 822 C C . GLU A 1 103 ? -34.296 0.553 37.630 1.00 94.50 103 GLU A C 1
ATOM 824 O O . GLU A 1 103 ? -35.457 0.630 38.029 1.00 94.50 103 GLU A O 1
ATOM 829 N N . VAL A 1 104 ? -33.305 0.182 38.448 1.00 94.62 104 VAL A N 1
ATOM 830 C CA . VAL A 1 104 ? -33.528 -0.225 39.847 1.00 94.62 104 VAL A CA 1
ATOM 831 C C . VAL A 1 104 ? -34.129 0.912 40.680 1.00 94.62 104 VAL A C 1
ATOM 833 O O . VAL A 1 104 ? -35.031 0.668 41.482 1.00 94.62 104 VAL A O 1
ATOM 836 N N . ILE A 1 105 ? -33.672 2.153 40.486 1.00 94.5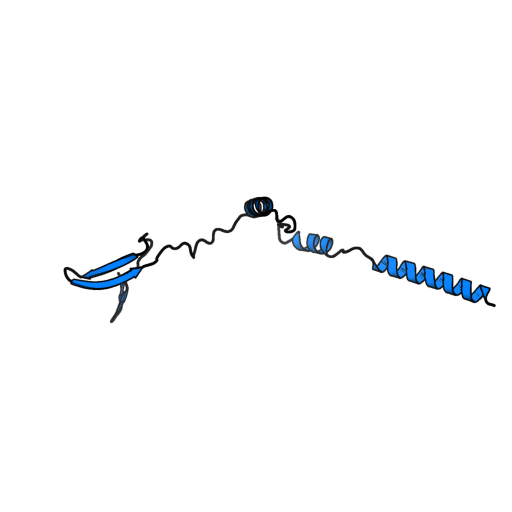6 105 ILE A N 1
ATOM 837 C CA . ILE A 1 105 ? -34.209 3.333 41.185 1.00 94.56 105 ILE A CA 1
ATOM 838 C C . ILE A 1 105 ? -35.652 3.631 40.746 1.00 94.56 105 ILE A C 1
ATOM 840 O O . ILE A 1 105 ? -36.508 3.953 41.573 1.00 94.56 105 ILE A O 1
ATOM 844 N N . LEU A 1 106 ? -35.949 3.508 39.451 1.00 92.88 106 LEU A N 1
ATOM 845 C CA . LEU A 1 106 ? -37.299 3.694 38.912 1.00 92.88 106 LEU A CA 1
ATOM 846 C C . LEU A 1 106 ? -38.269 2.628 39.429 1.00 92.88 106 LEU A C 1
ATOM 848 O O . LEU A 1 106 ? -39.391 2.955 39.820 1.00 92.88 106 LEU A O 1
ATOM 852 N N . LEU A 1 107 ? -37.832 1.368 39.466 1.00 91.69 107 LEU A N 1
ATOM 853 C CA . LEU A 1 107 ? -38.613 0.250 39.993 1.00 91.69 107 LEU A CA 1
ATOM 854 C C . LEU A 1 107 ? -38.852 0.375 41.502 1.00 91.69 107 LEU A C 1
ATOM 856 O O . LEU A 1 107 ? -39.948 0.063 41.964 1.00 91.69 107 LEU A O 1
ATOM 860 N N . SER A 1 108 ? -37.866 0.849 42.269 1.00 85.19 108 SER A N 1
ATOM 861 C CA . SER A 1 108 ? -38.024 1.055 43.714 1.00 85.19 108 SER A CA 1
ATOM 862 C C . SER A 1 108 ? -38.942 2.233 44.050 1.00 85.19 108 SER A C 1
ATOM 864 O O . SER A 1 108 ? -39.647 2.173 45.050 1.00 85.19 108 SER A O 1
ATOM 866 N N . THR A 1 109 ? -38.981 3.265 43.203 1.00 80.38 109 THR A N 1
ATOM 867 C CA . THR A 1 109 ? -39.831 4.455 43.392 1.00 80.38 109 THR A CA 1
ATOM 868 C C . THR A 1 109 ? -41.289 4.225 42.978 1.00 80.38 109 THR A C 1
ATOM 870 O O . THR A 1 109 ? -42.183 4.916 43.459 1.00 80.38 109 THR A O 1
ATOM 873 N N . LYS A 1 110 ? -41.560 3.271 42.075 1.00 63.22 110 LYS A N 1
ATOM 874 C CA . LYS A 1 110 ? -42.926 2.925 41.632 1.00 63.22 110 LYS A CA 1
ATOM 875 C C . LYS A 1 110 ? -43.645 1.902 42.526 1.00 63.22 110 LYS A C 1
ATOM 877 O O . LYS A 1 110 ? -44.728 1.447 42.154 1.00 63.22 110 LYS A O 1
ATOM 882 N N . ARG A 1 111 ? -43.065 1.539 43.669 1.00 51.00 111 ARG A N 1
ATOM 883 C CA . ARG A 1 111 ? -43.672 0.669 44.682 1.00 51.00 111 ARG A CA 1
ATOM 884 C C . ARG A 1 111 ? -44.160 1.493 45.864 1.00 51.00 111 ARG A C 1
ATOM 886 O O . ARG A 1 111 ? -45.220 1.117 46.406 1.00 51.00 111 ARG A O 1
#

Foldseek 3Di:
DDDDVVDDDDDDPPDPDDFAWDFDDDPPDGPDIDGDDPPPPVPPPDDDDLVRVVVVCVVVVVPVDDRDDDDPVCVVVVVVVVVPDPPCVVVVVVVVVVVVVVVVVVVVVVD

Sequence (111 aa):
IRRKPGALALVLHDQDLPPGPYALVNGSDTVRMLALDLPRKESDLSSFTAQELREELAIRGLNTITVLDERPEDLSLRLNELDRGHELWKWFVLLALLFLIIEVILLSTKR

pLDDT: mean 74.81, std 12.72, range [51.0, 96.62]

Secondary structure (DSSP, 8-state):
-EEETTEEE----S--PPSEEEEEEETTEEEEEEEE---GGGG---PPPHHHHHHHHHHTT-TT-----S-HHHHHHHHHHHH----HHHHHHHHHHHHHHHHHHHHHHT-